Protein AF-A0A087A1H0-F1 (afdb_monomer_lite)

Sequence (137 aa):
MKTKAITTDRVKFESFTAKRGNTMGYAVSYKPSRTRAKRQTPATKAQRTKDIKNAVRWNIAVLERDTTSLDTVSRQTVILLLRLNKIAPAADPTGDHVVQQLISLGVLNRPERRAGVQVFGRDDLLRSLKAWAGVAK

pLDDT: mean 78.49, std 22.34, range [36.53, 97.19]

Foldseek 3Di:
DDDDDDDDDDDDDDDDDDDDDDDDPPPPPCPPPCPPPPPPPDPVVVVLLVLLLVLLVVQLVVLCVVCVPPQKDFPQRCCVSSVLCVSCVPPRVSSVVVVVVCCVVVLAPFFDADPNTGIGGSVRNSVSSCVSSVPDD

Radius of gyration: 29.95 Å; chains: 1; bounding box: 81×46×71 Å

Secondary structure (DSSP, 8-state):
---------------PPP------------------------HHHHHHHHHHHHHHHHHHHHHHHHTTT-SEEEHHHHHHHTTGGGSSTTT-SSSHHHHHHHHHTTSSPPPEEETTEEEEEHHHHHHHHHHHHT---

Structure (mmCIF, N/CA/C/O backbone):
data_AF-A0A087A1H0-F1
#
_entry.id   AF-A0A087A1H0-F1
#
loop_
_atom_site.group_PDB
_atom_site.id
_atom_site.type_symbol
_atom_site.label_atom_id
_atom_site.label_alt_id
_atom_site.label_comp_id
_atom_site.label_asym_id
_atom_site.label_entity_id
_atom_site.label_seq_id
_atom_site.pdbx_PDB_ins_code
_atom_site.Cartn_x
_atom_site.Cartn_y
_atom_site.Cartn_z
_atom_site.occupancy
_atom_site.B_iso_or_equiv
_atom_site.auth_seq_id
_atom_site.auth_comp_id
_atom_site.auth_asym_id
_atom_site.auth_atom_id
_atom_site.pdbx_PDB_model_num
ATOM 1 N N . MET A 1 1 ? 36.513 4.578 -57.716 1.00 41.25 1 MET A N 1
ATOM 2 C CA . MET A 1 1 ? 36.638 3.280 -57.016 1.00 41.25 1 MET A CA 1
ATOM 3 C C . MET A 1 1 ? 37.980 3.236 -56.299 1.00 41.25 1 MET A C 1
ATOM 5 O O . MET A 1 1 ? 38.995 3.264 -56.979 1.00 41.25 1 MET A O 1
ATOM 9 N N . LYS A 1 2 ? 38.010 3.237 -54.960 1.00 37.88 2 LYS A N 1
ATOM 10 C CA . LYS A 1 2 ? 39.225 2.951 -54.177 1.00 37.88 2 LYS A CA 1
ATOM 11 C C . LYS A 1 2 ? 38.850 2.074 -52.982 1.00 37.88 2 LYS A C 1
ATOM 13 O O . LYS A 1 2 ? 37.937 2.391 -52.226 1.00 37.88 2 LYS A O 1
ATOM 18 N N . THR A 1 3 ? 39.500 0.924 -52.938 1.00 37.09 3 THR A N 1
ATOM 19 C CA . THR A 1 3 ? 39.236 -0.270 -52.135 1.00 37.09 3 THR A CA 1
ATOM 20 C C . THR A 1 3 ? 39.817 -0.144 -50.723 1.00 37.09 3 THR A C 1
ATOM 22 O O . THR A 1 3 ? 40.842 0.502 -50.521 1.00 37.09 3 THR A O 1
ATOM 25 N N . LYS A 1 4 ? 39.143 -0.766 -49.745 1.00 45.03 4 LYS A N 1
ATOM 26 C CA . LYS A 1 4 ? 39.538 -0.849 -48.328 1.00 45.03 4 LYS A CA 1
ATOM 27 C C . LYS A 1 4 ? 40.758 -1.764 -48.151 1.00 45.03 4 LYS A C 1
ATOM 29 O O . LYS A 1 4 ? 40.815 -2.805 -48.799 1.00 45.03 4 LYS A O 1
ATOM 34 N N . ALA A 1 5 ? 41.643 -1.448 -47.206 1.00 41.75 5 ALA A N 1
ATOM 35 C CA . ALA A 1 5 ? 42.608 -2.402 -46.659 1.00 41.75 5 ALA A CA 1
ATOM 36 C C . ALA A 1 5 ? 42.383 -2.529 -45.145 1.00 41.75 5 ALA A C 1
ATOM 38 O O . ALA A 1 5 ? 42.471 -1.552 -44.405 1.00 41.75 5 ALA A O 1
ATOM 39 N N . ILE A 1 6 ? 42.007 -3.736 -44.726 1.00 44.03 6 ILE A N 1
ATOM 40 C CA . ILE A 1 6 ? 41.788 -4.156 -43.343 1.00 44.03 6 ILE A CA 1
ATOM 41 C C . ILE A 1 6 ? 43.127 -4.707 -42.847 1.00 44.03 6 ILE A C 1
ATOM 43 O O . ILE A 1 6 ? 43.620 -5.697 -43.383 1.00 44.03 6 ILE A O 1
ATOM 47 N N . THR A 1 7 ? 43.723 -4.061 -41.849 1.00 39.75 7 THR A N 1
ATOM 48 C CA . THR A 1 7 ? 44.910 -4.568 -41.153 1.00 39.75 7 THR A CA 1
ATOM 49 C C . THR A 1 7 ? 44.462 -5.629 -40.154 1.00 39.75 7 THR A C 1
ATOM 51 O O . THR A 1 7 ? 43.661 -5.353 -39.265 1.00 39.75 7 THR A O 1
ATOM 54 N N . THR A 1 8 ? 44.935 -6.862 -40.315 1.00 48.09 8 THR A N 1
ATOM 55 C CA . THR A 1 8 ? 44.742 -7.949 -39.348 1.00 48.09 8 THR A CA 1
ATOM 56 C C . THR A 1 8 ? 46.115 -8.479 -38.971 1.00 48.09 8 THR A C 1
ATOM 58 O O . THR A 1 8 ? 46.825 -9.040 -39.806 1.00 48.09 8 THR A O 1
ATOM 61 N N . ASP A 1 9 ? 46.494 -8.239 -37.718 1.00 39.97 9 ASP A N 1
ATOM 62 C CA . ASP A 1 9 ? 47.779 -8.634 -37.160 1.00 39.97 9 ASP A CA 1
ATOM 63 C C . ASP A 1 9 ? 47.916 -10.159 -37.081 1.00 39.97 9 ASP A C 1
ATOM 65 O O . ASP A 1 9 ? 47.055 -10.885 -36.580 1.00 39.97 9 ASP A O 1
ATOM 69 N N . ARG A 1 10 ? 49.044 -10.632 -37.613 1.00 39.31 10 ARG A N 1
ATOM 70 C CA . ARG A 1 10 ? 49.487 -12.027 -37.641 1.00 39.31 10 ARG A CA 1
ATOM 71 C C . ARG A 1 10 ? 49.842 -12.507 -36.232 1.00 39.31 10 ARG A C 1
ATOM 73 O O . ARG A 1 10 ? 50.822 -12.049 -35.650 1.00 39.31 10 ARG A O 1
ATOM 80 N N . VAL A 1 11 ? 49.131 -13.518 -35.737 1.00 50.09 11 VAL A N 1
ATOM 81 C CA . VAL A 1 11 ? 49.565 -14.318 -34.582 1.00 50.09 11 VAL A CA 1
ATOM 82 C C . VAL A 1 11 ? 50.689 -15.258 -35.035 1.00 50.09 11 VAL A C 1
ATOM 84 O O . VAL A 1 11 ? 50.462 -16.176 -35.823 1.00 50.09 11 VAL A O 1
ATOM 87 N N . LYS A 1 12 ? 51.916 -15.013 -34.558 1.00 39.41 12 LYS A N 1
ATOM 88 C CA . LYS A 1 12 ? 53.060 -15.927 -34.696 1.00 39.41 12 LYS A CA 1
ATOM 89 C C . LYS A 1 12 ? 52.871 -17.124 -33.760 1.00 39.41 12 LYS A C 1
ATOM 91 O O . LYS A 1 12 ? 52.890 -16.956 -32.545 1.00 39.41 12 LYS A O 1
ATOM 96 N N . PHE A 1 13 ? 52.745 -18.323 -34.322 1.00 36.53 13 PHE A N 1
ATOM 97 C CA . PHE A 1 13 ? 52.978 -19.573 -33.601 1.00 36.53 13 PHE A CA 1
ATOM 98 C C . PHE A 1 13 ? 54.411 -20.028 -33.889 1.00 36.53 13 PHE A C 1
ATOM 100 O O . PHE A 1 13 ? 54.699 -20.524 -34.974 1.00 36.53 13 PHE A O 1
ATOM 107 N N . GLU A 1 14 ? 55.315 -19.835 -32.929 1.00 40.03 14 GLU A N 1
ATOM 108 C CA . GLU A 1 14 ? 56.633 -20.472 -32.936 1.00 40.03 14 GLU A CA 1
ATOM 109 C C . GLU A 1 14 ? 56.538 -21.790 -32.161 1.00 40.03 14 GLU A C 1
ATOM 111 O O . GLU A 1 14 ? 56.388 -21.822 -30.941 1.00 40.03 14 GLU A O 1
ATOM 116 N N . SER A 1 15 ? 56.578 -22.898 -32.896 1.00 36.78 15 SER A N 1
ATOM 117 C CA . SER A 1 15 ? 56.724 -24.247 -32.360 1.00 36.78 15 SER A CA 1
ATOM 118 C C . SER A 1 15 ? 58.199 -24.519 -32.058 1.00 36.78 15 SER A C 1
ATOM 120 O O . SER A 1 15 ? 58.995 -24.639 -32.989 1.00 36.78 15 SER A O 1
ATOM 122 N N . PHE A 1 16 ? 58.559 -24.655 -30.779 1.00 41.16 16 PHE A N 1
ATOM 123 C CA . PHE A 1 16 ? 59.885 -25.122 -30.370 1.00 41.16 16 PHE A CA 1
ATOM 124 C C . PHE A 1 16 ? 59.873 -26.603 -29.970 1.00 41.16 16 PHE A C 1
ATOM 126 O O . PHE A 1 16 ? 59.014 -27.094 -29.242 1.00 41.16 16 PHE A O 1
ATOM 133 N N . THR A 1 17 ? 60.864 -27.292 -30.521 1.00 40.59 17 THR A N 1
ATOM 134 C CA . THR A 1 17 ? 61.174 -28.723 -30.507 1.00 40.59 17 THR A CA 1
ATOM 135 C C . THR A 1 17 ? 61.505 -29.309 -29.129 1.00 40.59 17 THR A C 1
ATOM 137 O O . THR A 1 17 ? 62.077 -28.648 -28.267 1.00 40.59 17 THR A O 1
ATOM 140 N N . ALA A 1 18 ? 61.210 -30.603 -28.975 1.00 44.97 18 ALA A N 1
ATOM 141 C CA . ALA A 1 18 ? 61.380 -31.424 -27.776 1.00 44.97 18 ALA A CA 1
ATOM 142 C C . ALA A 1 18 ? 62.829 -31.569 -27.253 1.00 44.97 18 ALA A C 1
ATOM 144 O O . ALA A 1 18 ? 63.762 -31.796 -28.025 1.00 44.97 18 ALA A O 1
ATOM 145 N N . LYS A 1 19 ? 62.991 -31.608 -25.918 1.00 38.38 19 LYS A N 1
ATOM 146 C CA . LYS A 1 19 ? 64.099 -32.302 -25.233 1.00 38.38 19 LYS A CA 1
ATOM 147 C C . LYS A 1 19 ? 63.674 -32.814 -23.846 1.00 38.38 19 LYS A C 1
ATOM 149 O O . LYS A 1 19 ? 62.884 -32.191 -23.149 1.00 38.38 19 LYS A O 1
ATOM 154 N N . ARG A 1 20 ? 64.186 -34.003 -23.523 1.00 37.88 20 ARG A N 1
ATOM 155 C CA . ARG A 1 20 ? 63.856 -34.906 -22.408 1.00 37.88 20 ARG A CA 1
ATOM 156 C C . ARG A 1 20 ? 64.070 -34.309 -21.009 1.00 37.88 20 ARG A C 1
ATOM 158 O O . ARG A 1 20 ? 65.057 -33.619 -20.794 1.00 37.88 20 ARG A O 1
ATOM 165 N N . GLY A 1 21 ? 63.245 -34.777 -20.067 1.00 42.19 21 GLY A N 1
ATOM 166 C CA . GLY A 1 21 ? 63.635 -35.052 -18.680 1.00 42.19 21 GLY A CA 1
ATOM 167 C C . GLY A 1 21 ? 63.625 -33.873 -17.710 1.00 42.19 21 GLY A C 1
ATOM 168 O O . GLY A 1 21 ? 64.648 -33.232 -17.526 1.00 42.19 21 GLY A O 1
ATOM 169 N N . ASN A 1 22 ? 62.502 -33.661 -17.019 1.00 41.06 22 ASN A N 1
ATOM 170 C CA . ASN A 1 22 ? 62.491 -33.506 -15.562 1.00 41.06 22 ASN A CA 1
ATOM 171 C C . ASN A 1 22 ? 61.050 -33.508 -15.045 1.00 41.06 22 ASN A C 1
ATOM 173 O O . ASN A 1 22 ? 60.152 -32.913 -15.639 1.00 41.06 22 ASN A O 1
ATOM 177 N N . THR A 1 23 ? 60.854 -34.183 -13.924 1.00 50.69 23 THR A N 1
ATOM 178 C CA . THR A 1 23 ? 59.649 -34.253 -13.102 1.00 50.69 23 THR A CA 1
ATOM 179 C C . THR A 1 23 ? 59.265 -32.843 -12.635 1.00 50.69 23 THR A C 1
ATOM 181 O O . THR A 1 23 ? 59.658 -32.402 -11.561 1.00 50.69 23 THR A O 1
ATOM 184 N N . MET A 1 24 ? 58.550 -32.083 -13.465 1.00 51.66 24 MET A N 1
ATOM 185 C CA . MET A 1 24 ? 58.144 -30.718 -13.133 1.00 51.66 24 MET A CA 1
ATOM 186 C C . MET A 1 24 ? 56.734 -30.759 -12.542 1.00 51.66 24 MET A C 1
ATOM 188 O O . MET A 1 24 ? 55.735 -30.759 -13.260 1.00 51.66 24 MET A O 1
ATOM 192 N N . GLY A 1 25 ? 56.655 -30.852 -11.214 1.00 52.06 25 GLY A N 1
ATOM 193 C CA . GLY A 1 25 ? 55.412 -30.678 -10.473 1.00 52.06 25 GLY A CA 1
ATOM 194 C C . GLY A 1 25 ? 54.866 -29.272 -10.697 1.00 52.06 25 GLY A C 1
ATOM 195 O O . GLY A 1 25 ? 55.272 -28.326 -10.027 1.00 52.06 25 GLY A O 1
ATOM 196 N N . TYR A 1 26 ? 53.933 -29.121 -11.635 1.00 52.06 26 TYR A N 1
ATOM 197 C CA . TYR A 1 26 ? 53.149 -27.901 -11.745 1.00 52.06 26 TYR A CA 1
ATOM 198 C C . TYR A 1 26 ? 52.122 -27.908 -10.614 1.00 52.06 26 TYR A C 1
ATOM 200 O O . TYR A 1 26 ? 51.005 -28.401 -10.768 1.00 52.06 26 TYR A O 1
ATOM 208 N N . ALA A 1 27 ? 52.483 -27.336 -9.465 1.00 51.44 27 ALA A N 1
ATOM 209 C CA . ALA A 1 27 ? 51.485 -26.748 -8.588 1.00 51.44 27 ALA A CA 1
ATOM 210 C C . ALA A 1 27 ? 50.840 -25.599 -9.376 1.00 51.44 27 ALA A C 1
ATOM 212 O O . ALA A 1 27 ? 51.290 -24.453 -9.334 1.00 51.44 27 ALA A O 1
ATOM 213 N N . VAL A 1 28 ? 49.819 -25.928 -10.172 1.00 58.47 28 VAL A N 1
ATOM 214 C CA . VAL A 1 28 ? 48.965 -24.941 -10.822 1.00 58.47 28 VAL A CA 1
ATOM 215 C C . VAL A 1 28 ? 48.249 -24.232 -9.684 1.00 58.47 28 VAL A C 1
ATOM 217 O O . VAL A 1 28 ? 47.241 -24.709 -9.166 1.00 58.47 28 VAL A O 1
ATOM 220 N N . SER A 1 29 ? 48.811 -23.106 -9.244 1.00 56.28 29 SER A N 1
ATOM 221 C CA . SER A 1 29 ? 48.118 -22.164 -8.379 1.00 56.28 29 SER A CA 1
ATOM 222 C C . SER A 1 29 ? 46.947 -21.615 -9.181 1.00 56.28 29 SER A C 1
ATOM 224 O O . SER A 1 29 ? 47.023 -20.591 -9.856 1.00 56.28 29 SER A O 1
ATOM 226 N N . TYR A 1 30 ? 45.836 -22.344 -9.151 1.00 54.28 30 TYR A N 1
ATOM 227 C CA . TYR A 1 30 ? 44.569 -21.828 -9.613 1.00 54.28 30 TYR A CA 1
ATOM 228 C C . TYR A 1 30 ? 44.234 -20.685 -8.654 1.00 54.28 30 TYR A C 1
ATOM 230 O O . TYR A 1 30 ? 43.675 -20.896 -7.584 1.00 54.28 30 TYR A O 1
ATOM 238 N N . LYS A 1 31 ? 44.633 -19.456 -8.990 1.00 54.34 31 LYS A N 1
ATOM 239 C CA . LYS A 1 31 ? 43.952 -18.274 -8.472 1.00 54.34 31 LYS A CA 1
ATOM 240 C C . LYS A 1 31 ? 42.626 -18.253 -9.219 1.00 54.34 31 LYS A C 1
ATOM 242 O O . LYS A 1 31 ? 42.641 -17.923 -10.406 1.00 54.34 31 LYS A O 1
ATOM 247 N N . PRO A 1 32 ? 41.487 -18.631 -8.609 1.00 56.25 32 PRO A N 1
ATOM 248 C CA . PRO A 1 32 ? 40.212 -18.434 -9.271 1.00 56.25 32 PRO A CA 1
ATOM 249 C C . PRO A 1 32 ? 40.074 -16.936 -9.567 1.00 56.25 32 PRO A C 1
ATOM 251 O O . PRO A 1 32 ? 39.835 -16.130 -8.674 1.00 56.25 32 PRO A O 1
ATOM 254 N N . SER A 1 33 ? 40.226 -16.551 -10.835 1.00 56.53 33 SER A N 1
ATOM 255 C CA . SER A 1 33 ? 40.029 -15.174 -11.309 1.00 56.53 33 SER A CA 1
ATOM 256 C C . SER A 1 33 ? 38.553 -14.773 -11.324 1.00 56.53 33 SER A C 1
ATOM 258 O O . SER A 1 33 ? 38.202 -13.653 -11.688 1.00 56.53 33 SER A O 1
ATOM 260 N N . ARG A 1 34 ? 37.660 -15.669 -10.891 1.00 56.44 34 ARG A N 1
ATOM 261 C CA . ARG A 1 34 ? 36.245 -15.378 -10.694 1.00 56.44 34 ARG A CA 1
ATOM 262 C C . ARG A 1 34 ? 36.101 -14.609 -9.392 1.00 56.44 34 ARG A C 1
ATOM 264 O O . ARG A 1 34 ? 35.704 -15.156 -8.366 1.00 56.44 34 ARG A O 1
ATOM 271 N N . THR A 1 35 ? 36.379 -13.312 -9.446 1.00 57.03 35 THR A N 1
ATOM 272 C CA . THR A 1 35 ? 35.743 -12.380 -8.522 1.00 57.03 35 THR A CA 1
ATOM 273 C C . THR A 1 35 ? 34.248 -12.642 -8.663 1.00 57.03 35 THR A C 1
ATOM 275 O O . THR A 1 35 ? 33.667 -12.392 -9.720 1.00 57.03 35 THR A O 1
ATOM 278 N N . ARG A 1 36 ? 33.619 -13.256 -7.652 1.00 52.84 36 ARG A N 1
ATOM 279 C CA . ARG A 1 36 ? 32.162 -13.398 -7.626 1.00 52.84 36 ARG A CA 1
ATOM 280 C C . ARG A 1 36 ? 31.628 -11.994 -7.860 1.00 52.84 36 ARG A C 1
ATOM 282 O O . ARG A 1 36 ? 31.984 -11.106 -7.086 1.00 52.84 36 ARG A O 1
ATOM 289 N N . ALA A 1 37 ? 30.870 -11.786 -8.940 1.00 55.75 37 ALA A N 1
ATOM 290 C CA . ALA A 1 37 ? 30.290 -10.483 -9.227 1.00 55.75 37 ALA A CA 1
ATOM 291 C C . ALA A 1 37 ? 29.653 -9.995 -7.927 1.00 55.75 37 ALA A C 1
ATOM 293 O O . ALA A 1 37 ? 28.756 -10.659 -7.390 1.00 55.75 37 ALA A O 1
ATOM 294 N N . LYS A 1 38 ? 30.197 -8.913 -7.349 1.00 50.41 38 LYS A N 1
ATOM 295 C CA . LYS A 1 38 ? 29.576 -8.291 -6.185 1.00 50.41 38 LYS A CA 1
ATOM 296 C C . LYS A 1 38 ? 28.142 -8.047 -6.626 1.00 50.41 38 LYS A C 1
ATOM 298 O O . LYS A 1 38 ? 27.937 -7.397 -7.650 1.00 50.41 38 LYS A O 1
ATOM 303 N N . ARG A 1 39 ? 27.161 -8.610 -5.912 1.00 49.25 39 ARG A N 1
ATOM 304 C CA . ARG A 1 39 ? 25.767 -8.199 -6.077 1.00 49.25 39 ARG A CA 1
ATOM 305 C C . ARG A 1 39 ? 25.771 -6.701 -5.800 1.00 49.25 39 ARG A C 1
ATOM 307 O O . ARG A 1 39 ? 25.744 -6.303 -4.641 1.00 49.25 39 ARG A O 1
ATOM 314 N N . GLN A 1 40 ? 25.861 -5.878 -6.842 1.00 38.53 40 GLN A N 1
ATOM 315 C CA . GLN A 1 40 ? 25.417 -4.505 -6.753 1.00 38.53 40 GLN A CA 1
ATOM 316 C C . GLN A 1 40 ? 23.962 -4.646 -6.337 1.00 38.53 40 GLN A C 1
ATOM 318 O O . GLN A 1 40 ? 23.133 -5.107 -7.118 1.00 38.53 40 GLN A O 1
ATOM 323 N N . THR A 1 41 ? 23.653 -4.361 -5.074 1.00 51.25 41 THR A N 1
ATOM 324 C CA . THR A 1 41 ? 22.288 -3.992 -4.729 1.00 51.25 41 THR A CA 1
ATOM 325 C C . THR A 1 41 ? 21.986 -2.820 -5.643 1.00 51.25 41 THR A C 1
ATOM 327 O O . THR A 1 41 ? 22.644 -1.784 -5.511 1.00 51.25 41 THR A O 1
ATOM 330 N N . PRO A 1 42 ? 21.120 -2.997 -6.647 1.00 50.47 42 PRO A N 1
ATOM 331 C CA . PRO A 1 42 ? 21.027 -1.997 -7.683 1.00 50.47 42 PRO A CA 1
ATOM 332 C C . PRO A 1 42 ? 20.419 -0.754 -7.032 1.00 50.47 42 PRO A C 1
ATOM 334 O O . PRO A 1 42 ? 19.514 -0.872 -6.200 1.00 50.47 42 PRO A O 1
ATOM 337 N N . ALA A 1 43 ? 20.919 0.433 -7.380 1.00 55.41 43 ALA A N 1
ATOM 338 C CA . ALA A 1 43 ? 20.365 1.710 -6.920 1.00 55.41 43 ALA A CA 1
ATOM 339 C C . ALA A 1 43 ? 18.830 1.766 -7.108 1.00 55.41 43 ALA A C 1
ATOM 341 O O . ALA A 1 43 ? 18.110 2.358 -6.305 1.00 55.41 43 ALA A O 1
ATOM 342 N N . THR A 1 44 ? 18.318 1.017 -8.090 1.00 70.69 44 THR A N 1
ATOM 343 C CA . THR A 1 44 ? 16.893 0.790 -8.352 1.00 70.69 44 THR A CA 1
ATOM 344 C C . THR A 1 44 ? 16.127 0.129 -7.202 1.00 70.69 44 THR A C 1
ATOM 346 O O . THR A 1 44 ? 14.957 0.442 -7.025 1.00 70.69 44 THR A O 1
ATOM 349 N N . LYS A 1 45 ? 16.727 -0.743 -6.375 1.00 79.50 45 LYS A N 1
ATOM 350 C CA . LYS A 1 45 ? 16.021 -1.384 -5.243 1.00 79.50 45 LYS A CA 1
ATOM 351 C C . LYS A 1 45 ? 15.759 -0.393 -4.109 1.00 79.50 45 LYS A C 1
ATOM 353 O O . LYS A 1 45 ? 14.663 -0.381 -3.543 1.00 79.50 45 LYS A O 1
ATOM 358 N N . ALA A 1 46 ? 16.755 0.428 -3.779 1.00 86.31 46 ALA A N 1
ATOM 359 C CA . ALA A 1 46 ? 16.607 1.482 -2.780 1.00 86.31 46 ALA A CA 1
ATOM 360 C C . ALA A 1 46 ? 15.610 2.542 -3.266 1.00 86.31 46 ALA A C 1
ATOM 362 O O . ALA A 1 46 ? 14.694 2.897 -2.524 1.00 86.31 46 ALA A O 1
ATOM 363 N N . GLN A 1 47 ? 15.722 2.947 -4.536 1.00 87.25 47 GLN A N 1
ATOM 364 C CA . GLN A 1 47 ? 14.781 3.868 -5.169 1.00 87.25 47 GLN A CA 1
ATOM 365 C C . GLN A 1 47 ? 13.352 3.314 -5.153 1.00 87.25 47 GLN A C 1
ATOM 367 O O . GLN A 1 47 ? 12.467 3.952 -4.601 1.00 87.25 47 GLN A O 1
ATOM 372 N N . ARG A 1 48 ? 13.141 2.069 -5.597 1.00 88.38 48 ARG A N 1
ATOM 373 C CA . ARG A 1 48 ? 11.821 1.423 -5.572 1.00 88.38 48 ARG A CA 1
ATOM 374 C C . ARG A 1 48 ? 11.225 1.379 -4.167 1.00 88.38 48 ARG A C 1
ATOM 376 O O . ARG A 1 48 ? 10.041 1.628 -3.988 1.00 88.38 48 ARG A O 1
ATOM 383 N N . THR A 1 49 ? 12.035 1.079 -3.153 1.00 92.00 49 THR A N 1
ATOM 384 C CA . THR A 1 49 ? 11.571 1.088 -1.756 1.00 92.00 49 THR A CA 1
ATOM 385 C C . THR A 1 49 ? 11.147 2.495 -1.322 1.00 92.00 49 THR A C 1
ATOM 387 O O . THR A 1 49 ? 10.124 2.644 -0.655 1.00 92.00 49 THR A O 1
ATOM 390 N N . LYS A 1 50 ? 11.897 3.530 -1.722 1.00 93.25 50 LYS A N 1
ATOM 391 C CA . LYS A 1 50 ? 11.549 4.937 -1.484 1.00 93.25 50 LYS A CA 1
ATOM 392 C C . LYS A 1 50 ? 10.250 5.324 -2.197 1.00 93.25 50 LYS A C 1
ATOM 394 O O . LYS A 1 50 ? 9.404 5.957 -1.574 1.00 93.25 50 LYS A O 1
ATOM 399 N N . ASP A 1 51 ? 10.061 4.890 -3.439 1.00 93.31 51 ASP A N 1
ATOM 400 C CA . ASP A 1 51 ? 8.853 5.162 -4.225 1.00 93.31 51 ASP A CA 1
ATOM 401 C C . ASP A 1 51 ? 7.617 4.515 -3.590 1.00 93.31 51 ASP A C 1
ATOM 403 O O . ASP A 1 51 ? 6.593 5.176 -3.431 1.00 93.31 51 ASP A O 1
ATOM 407 N N . ILE A 1 52 ? 7.731 3.265 -3.121 1.00 95.00 52 ILE A N 1
ATOM 408 C CA . ILE A 1 52 ? 6.656 2.590 -2.375 1.00 95.00 52 ILE A CA 1
ATOM 409 C C . ILE A 1 52 ? 6.348 3.346 -1.077 1.00 95.00 52 ILE A C 1
ATOM 411 O O . ILE A 1 52 ? 5.183 3.601 -0.783 1.00 95.00 52 ILE A O 1
ATOM 415 N N . LYS A 1 53 ? 7.369 3.760 -0.311 1.00 96.19 53 LYS A N 1
ATOM 416 C CA . LYS A 1 53 ? 7.154 4.572 0.900 1.00 96.19 53 LYS A CA 1
ATOM 417 C C . LYS A 1 53 ? 6.432 5.877 0.590 1.00 96.19 53 LYS A C 1
ATOM 419 O O . LYS A 1 53 ? 5.515 6.237 1.318 1.00 96.19 53 LYS A O 1
ATOM 424 N N . ASN A 1 54 ? 6.821 6.577 -0.471 1.00 95.88 54 ASN A N 1
ATOM 425 C CA . ASN A 1 54 ? 6.184 7.831 -0.866 1.00 95.88 54 ASN A CA 1
ATOM 426 C C . ASN A 1 54 ? 4.731 7.619 -1.303 1.00 95.88 54 ASN A C 1
ATOM 428 O O . ASN A 1 54 ? 3.863 8.370 -0.869 1.00 95.88 54 ASN A O 1
ATOM 432 N N . ALA A 1 55 ? 4.449 6.563 -2.071 1.00 96.12 55 ALA A N 1
ATOM 433 C CA . ALA A 1 55 ? 3.085 6.194 -2.439 1.00 96.12 55 ALA A CA 1
ATOM 434 C C . ALA A 1 55 ? 2.213 5.943 -1.199 1.00 96.12 55 ALA A C 1
ATOM 436 O O . ALA A 1 55 ? 1.092 6.440 -1.129 1.00 96.12 55 ALA A O 1
ATOM 437 N N . VAL A 1 56 ? 2.746 5.252 -0.184 1.00 96.31 56 VAL A N 1
ATOM 438 C CA . VAL A 1 56 ? 2.046 5.077 1.096 1.00 96.31 56 VAL A CA 1
ATOM 439 C C . VAL A 1 56 ? 1.836 6.424 1.789 1.00 96.31 56 VAL A C 1
ATOM 441 O O . VAL A 1 56 ? 0.704 6.757 2.115 1.00 96.31 56 VAL A O 1
ATOM 444 N N . ARG A 1 57 ? 2.886 7.236 1.965 1.00 96.44 57 ARG A N 1
ATOM 445 C CA . ARG A 1 57 ? 2.800 8.540 2.653 1.00 96.44 57 ARG A CA 1
ATOM 446 C C . ARG A 1 57 ? 1.750 9.465 2.058 1.00 96.44 57 ARG A C 1
ATOM 448 O O . ARG A 1 57 ? 1.012 10.096 2.802 1.00 96.44 57 ARG A O 1
ATOM 455 N N . TRP A 1 58 ? 1.695 9.552 0.734 1.00 97.06 58 TRP A N 1
ATOM 456 C CA . TRP A 1 58 ? 0.790 10.473 0.052 1.00 97.06 58 TRP A CA 1
ATOM 457 C C . TRP A 1 58 ? -0.661 10.002 0.044 1.00 97.06 58 TRP A C 1
ATOM 459 O O . TRP A 1 58 ? -1.556 10.835 -0.036 1.00 97.06 58 TRP A O 1
ATOM 469 N N . ASN A 1 59 ? -0.903 8.693 0.134 1.00 97.19 59 ASN A N 1
ATOM 470 C CA . ASN A 1 59 ? -2.241 8.134 -0.057 1.00 97.19 59 ASN A CA 1
ATOM 471 C C . ASN A 1 59 ? -2.829 7.464 1.195 1.00 97.19 59 ASN A C 1
ATOM 473 O O . ASN A 1 59 ? -3.981 7.037 1.160 1.00 97.19 59 ASN A O 1
ATOM 477 N N . ILE A 1 60 ? -2.093 7.378 2.311 1.00 96.38 60 ILE A N 1
ATOM 478 C CA . ILE A 1 60 ? -2.584 6.706 3.525 1.00 96.38 60 ILE A CA 1
ATOM 479 C C . ILE A 1 60 ? -3.858 7.362 4.076 1.00 96.38 60 ILE A C 1
ATOM 481 O O . ILE A 1 60 ? -4.793 6.654 4.429 1.00 96.38 60 ILE A O 1
ATOM 485 N N . ALA A 1 61 ? -3.958 8.694 4.032 1.00 95.44 61 ALA A N 1
ATOM 486 C CA . ALA A 1 61 ? -5.148 9.419 4.479 1.00 95.44 61 ALA A CA 1
ATOM 487 C C . ALA A 1 61 ? -6.394 9.086 3.637 1.00 95.44 61 ALA A C 1
ATOM 489 O O . ALA A 1 61 ? -7.498 8.980 4.167 1.00 95.44 61 ALA A O 1
ATOM 490 N N . VAL A 1 62 ? -6.213 8.878 2.327 1.00 96.25 62 VAL A N 1
ATOM 491 C CA . VAL A 1 62 ? -7.293 8.457 1.423 1.00 96.25 62 VAL A CA 1
ATOM 492 C C . VAL A 1 62 ? -7.711 7.026 1.745 1.00 96.25 62 VAL A C 1
ATOM 494 O O . VAL A 1 62 ? -8.899 6.763 1.908 1.00 96.25 62 VAL A O 1
ATOM 497 N N . LEU A 1 63 ? -6.741 6.119 1.916 1.00 96.25 63 LEU A N 1
ATOM 498 C CA . LEU A 1 63 ? -7.010 4.738 2.317 1.00 96.25 63 LEU A CA 1
ATOM 499 C C . LEU A 1 63 ? -7.784 4.678 3.642 1.00 96.25 63 LEU A C 1
ATOM 501 O O . LEU A 1 63 ? -8.749 3.929 3.744 1.00 96.25 63 LEU A O 1
ATOM 505 N N . GLU A 1 64 ? -7.393 5.467 4.642 1.00 96.00 64 GLU A N 1
ATOM 506 C CA . GLU A 1 64 ? -8.065 5.524 5.944 1.00 96.00 64 GLU A CA 1
ATOM 507 C C . GLU A 1 64 ? -9.510 5.987 5.841 1.00 96.00 64 GLU A C 1
ATOM 509 O O . GLU A 1 64 ? -10.399 5.314 6.367 1.00 96.00 64 GLU A O 1
ATOM 514 N N . ARG A 1 65 ? -9.726 7.115 5.155 1.00 96.69 65 ARG A N 1
ATOM 515 C CA . ARG A 1 65 ? -11.038 7.740 4.993 1.00 96.69 65 ARG A CA 1
ATOM 516 C C . ARG A 1 65 ? -11.988 6.827 4.230 1.00 96.69 65 ARG A C 1
ATOM 518 O O . ARG A 1 65 ? -13.084 6.551 4.712 1.00 96.69 65 ARG A O 1
ATOM 525 N N . ASP A 1 66 ? -11.552 6.320 3.083 1.00 96.12 66 ASP A N 1
ATOM 526 C CA . ASP A 1 66 ? -12.409 5.572 2.162 1.00 96.12 66 ASP A CA 1
ATOM 527 C C . ASP A 1 66 ? -12.682 4.136 2.658 1.00 96.12 66 ASP A C 1
ATOM 529 O O . ASP A 1 66 ? -13.582 3.467 2.159 1.00 96.12 66 ASP A O 1
ATOM 533 N N . THR A 1 67 ? -11.948 3.663 3.676 1.00 95.56 67 THR A N 1
ATOM 534 C CA . THR A 1 67 ? -12.185 2.361 4.327 1.00 95.56 67 THR A CA 1
ATOM 535 C C . THR A 1 67 ? -12.787 2.468 5.728 1.00 95.56 67 THR A C 1
ATOM 537 O O . THR A 1 67 ? -12.895 1.454 6.404 1.00 95.56 67 THR A O 1
ATOM 540 N N . THR A 1 68 ? -13.193 3.657 6.190 1.00 94.44 68 THR A N 1
ATOM 541 C CA . THR A 1 68 ? -13.620 3.897 7.588 1.00 94.44 68 THR A CA 1
ATOM 542 C C . THR A 1 68 ? -14.686 2.922 8.100 1.00 94.44 68 THR A C 1
ATOM 544 O O . THR A 1 68 ? -14.625 2.516 9.254 1.00 94.44 68 THR A O 1
ATOM 547 N N . SER A 1 69 ? -15.635 2.521 7.254 1.00 92.94 69 SER A N 1
ATOM 548 C CA . SER A 1 69 ? -16.748 1.634 7.627 1.00 92.94 69 SER A CA 1
ATOM 549 C C . SER A 1 69 ? -16.482 0.146 7.363 1.00 92.94 69 SER A C 1
ATOM 551 O O . SER A 1 69 ? -17.417 -0.648 7.403 1.00 92.94 69 SER A O 1
ATOM 553 N N . LEU A 1 70 ? -15.246 -0.236 7.025 1.00 93.94 70 LEU A N 1
ATOM 554 C CA . LEU A 1 70 ? -14.892 -1.601 6.635 1.00 93.94 70 LEU A CA 1
ATO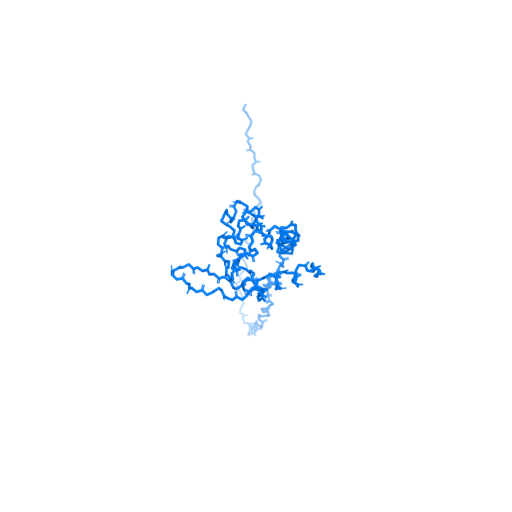M 555 C C . LEU A 1 70 ? -13.959 -2.251 7.656 1.00 93.94 70 LEU A C 1
ATOM 557 O O . LEU A 1 70 ? -12.873 -1.746 7.910 1.00 93.94 70 LEU A O 1
ATOM 561 N N . ASP A 1 71 ? -14.300 -3.445 8.131 1.00 94.25 71 ASP A N 1
ATOM 562 C CA . ASP A 1 71 ? -13.390 -4.220 8.991 1.00 94.25 71 ASP A CA 1
ATOM 563 C C . ASP A 1 71 ? -12.235 -4.848 8.197 1.00 94.25 71 ASP A C 1
ATOM 565 O O . ASP A 1 71 ? -11.131 -5.066 8.703 1.00 94.25 71 ASP A O 1
ATOM 569 N N . THR A 1 72 ? -12.483 -5.145 6.917 1.00 96.12 72 THR A N 1
ATOM 570 C CA . THR A 1 72 ? -11.500 -5.760 6.022 1.00 96.12 72 THR A CA 1
ATOM 571 C C . THR A 1 72 ? -11.414 -5.027 4.694 1.00 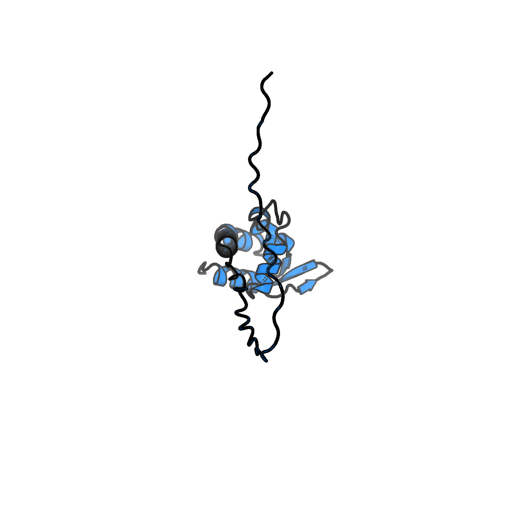96.12 72 THR A C 1
ATOM 573 O O . THR A 1 72 ? -12.409 -4.531 4.168 1.00 96.12 72 THR A O 1
ATOM 576 N N . VAL A 1 73 ? -10.207 -4.973 4.134 1.00 96.56 73 VAL A N 1
ATOM 577 C CA . VAL A 1 73 ? -9.914 -4.273 2.882 1.00 96.56 73 VAL A CA 1
ATOM 578 C C . VAL A 1 73 ? -9.373 -5.272 1.873 1.00 96.56 73 VAL A C 1
ATOM 580 O O . VAL A 1 73 ? -8.413 -5.996 2.146 1.00 96.56 73 VAL A O 1
ATOM 583 N N . SER A 1 74 ? -9.981 -5.319 0.687 1.00 96.50 74 SER A N 1
ATOM 584 C CA . SER A 1 74 ? -9.512 -6.204 -0.377 1.00 96.50 74 SER A CA 1
ATOM 585 C C . SER A 1 74 ? -8.138 -5.772 -0.888 1.00 96.50 74 SER A C 1
ATOM 587 O O . SER A 1 74 ? -7.822 -4.581 -0.954 1.00 96.50 74 SER A O 1
ATOM 589 N N . ARG A 1 75 ? -7.327 -6.739 -1.321 1.00 95.75 75 ARG A N 1
ATOM 590 C CA . ARG A 1 75 ? -6.016 -6.473 -1.929 1.00 95.75 75 ARG A CA 1
ATOM 591 C C . ARG A 1 75 ? -6.092 -5.487 -3.096 1.00 95.75 75 ARG A C 1
ATOM 593 O O . ARG A 1 75 ? -5.261 -4.586 -3.187 1.00 95.75 75 ARG A O 1
ATOM 600 N N . GLN A 1 76 ? -7.116 -5.617 -3.937 1.00 95.38 76 GLN A N 1
ATOM 601 C CA . GLN A 1 76 ? -7.330 -4.721 -5.070 1.00 95.38 76 GLN A CA 1
ATOM 602 C C . GLN A 1 76 ? -7.630 -3.288 -4.614 1.00 95.38 76 GLN A C 1
ATOM 604 O O . GLN A 1 76 ? -7.088 -2.334 -5.167 1.00 95.38 76 GLN A O 1
ATOM 609 N N . THR A 1 77 ? -8.443 -3.128 -3.567 1.00 96.00 77 THR A N 1
ATOM 610 C CA . THR A 1 77 ? -8.741 -1.818 -2.974 1.00 96.00 77 THR A CA 1
ATOM 611 C C . THR A 1 77 ? -7.468 -1.150 -2.451 1.00 96.00 77 THR A C 1
ATOM 613 O O . THR A 1 77 ? -7.244 0.026 -2.728 1.00 96.00 77 THR A O 1
ATOM 616 N N . VAL A 1 78 ? -6.586 -1.898 -1.774 1.00 96.50 78 VAL A N 1
ATOM 617 C CA . VAL A 1 78 ? -5.291 -1.376 -1.292 1.00 96.50 78 VAL A CA 1
ATOM 618 C C . VAL A 1 78 ? -4.429 -0.867 -2.447 1.00 96.50 78 VAL A C 1
ATOM 620 O O . VAL A 1 78 ? -3.896 0.240 -2.378 1.00 96.50 78 VAL A O 1
ATOM 623 N N . ILE A 1 79 ? -4.309 -1.652 -3.519 1.00 96.81 79 ILE A N 1
ATOM 624 C CA . ILE A 1 79 ? -3.532 -1.287 -4.710 1.00 96.81 79 ILE A CA 1
ATOM 625 C C . ILE A 1 79 ? -4.033 0.020 -5.319 1.00 96.81 79 ILE A C 1
ATOM 627 O O . ILE A 1 79 ? -3.224 0.898 -5.628 1.00 96.81 79 ILE A O 1
ATOM 631 N N . LEU A 1 80 ? -5.351 0.139 -5.498 1.00 96.81 80 LEU A N 1
ATOM 632 C CA . LEU A 1 80 ? -5.972 1.293 -6.142 1.00 96.81 80 LEU A CA 1
ATOM 633 C C . LEU A 1 80 ? -5.847 2.552 -5.283 1.00 96.81 80 LEU A C 1
ATOM 635 O O . LEU A 1 80 ? -5.399 3.581 -5.787 1.00 96.81 80 LEU A O 1
ATOM 639 N N . LEU A 1 81 ? -6.178 2.462 -3.992 1.00 96.81 81 LEU A N 1
ATOM 640 C CA . LEU A 1 81 ? -6.163 3.616 -3.092 1.00 96.81 81 LEU A CA 1
ATOM 641 C C . LEU A 1 81 ? -4.741 4.105 -2.807 1.00 96.81 81 LEU A C 1
ATOM 643 O O . LEU A 1 81 ? -4.513 5.307 -2.778 1.00 96.81 81 LEU A O 1
ATOM 647 N N . LEU A 1 82 ? -3.758 3.205 -2.690 1.00 96.81 82 LEU A N 1
ATOM 648 C CA . LEU A 1 82 ? -2.347 3.590 -2.542 1.00 96.81 82 LEU A CA 1
ATOM 649 C C . LEU A 1 82 ? -1.646 3.887 -3.874 1.00 96.81 82 LEU A C 1
ATOM 651 O O . LEU A 1 82 ? -0.479 4.282 -3.879 1.00 96.81 82 LEU A O 1
ATOM 655 N N . ARG A 1 83 ? -2.337 3.688 -5.004 1.00 96.06 83 ARG A N 1
ATOM 656 C CA . ARG A 1 83 ? -1.824 3.883 -6.369 1.00 96.06 83 ARG A CA 1
ATOM 657 C C . ARG A 1 83 ? -0.546 3.082 -6.650 1.00 96.06 83 ARG A C 1
ATOM 659 O O . ARG A 1 83 ? 0.356 3.554 -7.345 1.00 96.06 83 ARG A O 1
ATOM 666 N N . LEU A 1 84 ? -0.459 1.855 -6.129 1.00 94.81 84 LEU A N 1
ATOM 667 C CA . LEU A 1 84 ? 0.745 1.014 -6.239 1.00 94.81 84 LEU A CA 1
ATOM 668 C C . LEU A 1 84 ? 1.072 0.646 -7.693 1.00 94.81 84 LEU A C 1
ATOM 670 O O . LEU A 1 84 ? 2.240 0.545 -8.064 1.00 94.81 84 LEU A O 1
ATOM 674 N N . ASN A 1 85 ? 0.048 0.537 -8.538 1.00 92.50 85 ASN A N 1
ATOM 675 C CA . ASN A 1 85 ? 0.174 0.322 -9.980 1.00 92.50 85 ASN A CA 1
ATOM 676 C C . ASN A 1 85 ? 0.871 1.473 -10.734 1.00 92.50 85 ASN A C 1
ATOM 678 O O . ASN A 1 85 ? 1.274 1.310 -11.884 1.00 92.50 85 ASN A O 1
ATOM 682 N N . LYS A 1 86 ? 1.018 2.653 -10.117 1.00 93.19 86 LYS A N 1
ATOM 683 C CA . LYS A 1 86 ? 1.711 3.804 -10.718 1.00 93.19 86 LYS A CA 1
ATOM 684 C C . LYS A 1 86 ? 3.207 3.846 -10.417 1.00 93.19 86 LYS A C 1
ATOM 686 O O . LYS A 1 86 ? 3.905 4.652 -11.020 1.00 93.19 86 LYS A O 1
ATOM 691 N N . ILE A 1 87 ? 3.709 2.976 -9.540 1.00 89.69 87 ILE A N 1
ATOM 692 C CA . ILE A 1 87 ? 5.127 2.956 -9.152 1.00 89.69 87 ILE A CA 1
ATOM 693 C C . ILE A 1 87 ? 6.009 2.447 -10.299 1.00 89.69 87 ILE A C 1
ATOM 695 O O . ILE A 1 87 ? 7.100 2.964 -10.518 1.00 89.69 87 ILE A O 1
ATOM 699 N N . ALA A 1 88 ? 5.551 1.433 -11.035 1.00 85.69 88 ALA A N 1
ATOM 700 C CA . ALA A 1 88 ? 6.297 0.855 -12.150 1.00 85.69 88 ALA A CA 1
ATOM 701 C C . ALA A 1 88 ? 5.342 0.356 -13.249 1.00 85.69 88 ALA A C 1
ATOM 703 O O . ALA A 1 88 ? 5.288 -0.845 -13.502 1.00 85.69 88 ALA A O 1
ATOM 704 N N . PRO A 1 89 ? 4.597 1.248 -13.926 1.00 85.88 89 PRO A N 1
ATOM 705 C CA . PRO A 1 89 ? 3.507 0.856 -14.824 1.00 85.88 89 PRO A CA 1
ATOM 706 C C . PRO A 1 89 ? 3.952 -0.038 -15.991 1.00 85.88 89 PRO A C 1
ATOM 708 O O . PRO A 1 89 ? 3.169 -0.851 -16.464 1.00 85.88 89 PRO A O 1
ATOM 711 N N . ALA A 1 90 ? 5.208 0.074 -16.437 1.00 85.19 90 ALA A N 1
ATOM 712 C CA . ALA A 1 90 ? 5.753 -0.764 -17.506 1.00 85.19 90 ALA A CA 1
ATOM 713 C C . ALA A 1 90 ? 6.105 -2.196 -17.055 1.00 85.19 90 ALA A C 1
ATOM 715 O O . ALA A 1 90 ? 6.094 -3.109 -17.872 1.00 85.19 90 ALA A O 1
ATOM 716 N N . ALA A 1 91 ? 6.442 -2.395 -15.776 1.00 83.69 91 ALA A N 1
ATOM 717 C CA . ALA A 1 91 ? 6.909 -3.683 -15.251 1.00 83.69 91 ALA A CA 1
ATOM 718 C C . ALA A 1 91 ? 5.859 -4.395 -14.384 1.00 83.69 91 ALA A C 1
ATOM 720 O O . ALA A 1 91 ? 5.834 -5.618 -14.322 1.00 83.69 91 ALA A O 1
ATOM 721 N N . ASP A 1 92 ? 5.011 -3.628 -13.701 1.00 86.62 92 ASP A N 1
ATOM 722 C CA . ASP A 1 92 ? 3.910 -4.104 -12.871 1.00 86.62 92 ASP A CA 1
ATOM 723 C C . ASP A 1 92 ? 2.710 -3.152 -13.032 1.00 86.62 92 ASP A C 1
ATOM 725 O O . ASP A 1 92 ? 2.477 -2.285 -12.183 1.00 86.62 92 ASP A O 1
ATOM 729 N N . PRO A 1 93 ? 1.943 -3.284 -14.130 1.00 88.06 93 PRO A N 1
ATOM 730 C CA . PRO A 1 93 ? 0.763 -2.454 -14.376 1.00 88.06 93 PRO A CA 1
ATOM 731 C C . PRO A 1 93 ? -0.369 -2.725 -13.378 1.00 88.06 93 PRO A C 1
ATOM 733 O O . PRO A 1 93 ? -1.286 -1.914 -13.251 1.00 88.06 93 PRO A O 1
ATOM 736 N N . THR A 1 94 ? -0.319 -3.857 -12.670 1.00 92.50 94 THR A N 1
ATOM 737 C CA . THR A 1 94 ? -1.321 -4.239 -11.671 1.00 92.50 94 THR A CA 1
ATOM 738 C C . THR A 1 94 ? -1.009 -3.684 -10.287 1.00 92.50 94 THR A C 1
ATOM 740 O O . THR A 1 94 ? -1.933 -3.361 -9.559 1.00 92.50 94 THR A O 1
ATOM 743 N N . GLY A 1 95 ? 0.265 -3.526 -9.920 1.00 90.81 95 GLY A N 1
ATOM 744 C CA . GLY A 1 95 ? 0.703 -3.191 -8.560 1.00 90.81 95 GLY A CA 1
ATOM 745 C C . GLY A 1 95 ? 0.761 -4.398 -7.613 1.00 90.81 95 GLY A C 1
ATOM 746 O O . GLY A 1 95 ? 1.078 -4.245 -6.429 1.00 90.81 95 GLY A O 1
ATOM 747 N N . ASP A 1 96 ? 0.467 -5.602 -8.106 1.00 93.94 96 ASP A N 1
ATOM 748 C CA . ASP A 1 96 ? 0.324 -6.794 -7.275 1.00 93.94 96 ASP A CA 1
ATOM 749 C C . ASP A 1 96 ? 1.679 -7.322 -6.781 1.00 93.94 96 ASP A C 1
ATOM 751 O O . ASP A 1 96 ? 1.792 -7.824 -5.654 1.00 93.94 96 ASP A O 1
ATOM 755 N N . HIS A 1 97 ? 2.744 -7.109 -7.567 1.00 92.50 97 HIS A N 1
ATOM 756 C CA . HIS A 1 97 ? 4.108 -7.430 -7.145 1.00 92.50 97 HIS A CA 1
ATOM 757 C C . HIS A 1 97 ? 4.565 -6.523 -6.003 1.00 92.50 97 HIS A C 1
ATOM 759 O O . HIS A 1 97 ? 5.370 -6.950 -5.174 1.00 92.50 97 HIS A O 1
ATOM 765 N N . VAL A 1 98 ? 4.073 -5.282 -5.935 1.00 94.06 98 VAL A N 1
ATOM 766 C CA . VAL A 1 98 ? 4.383 -4.370 -4.825 1.00 94.06 98 VAL A CA 1
ATOM 767 C C . VAL A 1 98 ? 3.760 -4.874 -3.526 1.00 94.06 98 VAL A C 1
ATOM 769 O O . VAL A 1 98 ? 4.455 -4.944 -2.512 1.00 94.06 98 VAL A O 1
ATOM 772 N N . VAL A 1 99 ? 2.494 -5.303 -3.550 1.00 95.81 99 VAL A N 1
ATOM 773 C CA . VAL A 1 99 ? 1.847 -5.901 -2.368 1.00 95.81 99 VAL A CA 1
ATOM 774 C C . VAL A 1 99 ? 2.577 -7.173 -1.940 1.00 95.81 99 VAL A C 1
ATOM 776 O O . VAL A 1 99 ? 2.891 -7.341 -0.762 1.00 95.81 99 VAL A O 1
ATOM 779 N N . GLN A 1 100 ? 2.931 -8.042 -2.892 1.00 94.94 100 GLN A N 1
ATOM 780 C CA . GLN A 1 100 ? 3.683 -9.259 -2.589 1.00 94.94 100 GLN A CA 1
ATOM 781 C C . GLN A 1 100 ? 5.062 -8.954 -1.993 1.00 94.94 100 GLN A C 1
ATOM 783 O O . GLN A 1 100 ? 5.511 -9.643 -1.075 1.00 94.94 100 GLN A O 1
ATOM 788 N N . GLN A 1 101 ? 5.728 -7.905 -2.478 1.00 94.00 101 GLN A N 1
ATOM 789 C CA . GLN A 1 101 ? 6.990 -7.442 -1.916 1.00 94.00 101 GLN A CA 1
ATOM 790 C C . GLN A 1 101 ? 6.813 -6.940 -0.480 1.00 94.00 101 GLN A C 1
ATOM 792 O O . GLN A 1 101 ? 7.636 -7.273 0.367 1.00 94.00 101 GLN A O 1
ATOM 797 N N . LEU A 1 102 ? 5.763 -6.172 -0.184 1.00 94.88 102 LEU A N 1
ATOM 798 C CA . LEU A 1 102 ? 5.490 -5.691 1.173 1.00 94.88 102 LEU A CA 1
ATOM 799 C C . LEU A 1 102 ? 5.228 -6.845 2.151 1.00 94.88 102 LEU A C 1
ATOM 801 O O . LEU A 1 102 ? 5.741 -6.817 3.269 1.00 94.88 102 LEU A O 1
ATOM 805 N N . ILE A 1 103 ? 4.520 -7.890 1.712 1.00 95.75 103 ILE A N 1
ATOM 806 C CA . ILE A 1 103 ? 4.338 -9.126 2.490 1.00 95.75 103 ILE A CA 1
ATOM 807 C C . ILE A 1 103 ? 5.687 -9.828 2.699 1.00 95.75 103 ILE A C 1
ATOM 809 O O . ILE A 1 103 ? 6.040 -10.187 3.817 1.00 95.75 103 ILE A O 1
ATOM 813 N N . SER A 1 104 ? 6.488 -9.979 1.639 1.00 93.94 104 SER A N 1
ATOM 814 C CA . SER A 1 104 ? 7.809 -10.619 1.722 1.00 93.94 104 SER A CA 1
ATOM 815 C C . SER A 1 104 ? 8.800 -9.860 2.609 1.00 93.94 104 SER A C 1
ATOM 817 O O . SER A 1 104 ? 9.737 -10.470 3.117 1.00 93.94 104 SER A O 1
ATOM 819 N N . LEU A 1 105 ? 8.637 -8.544 2.757 1.00 91.88 105 LEU A N 1
ATOM 820 C CA . LEU A 1 105 ? 9.444 -7.706 3.643 1.00 91.88 105 LEU A CA 1
ATOM 821 C C . LEU A 1 105 ? 8.949 -7.724 5.098 1.00 91.88 105 LEU A C 1
ATOM 823 O O . LEU A 1 105 ? 9.587 -7.105 5.943 1.00 91.88 105 LEU A O 1
ATOM 827 N N . GLY A 1 106 ? 7.824 -8.387 5.386 1.00 94.31 106 GLY A N 1
ATOM 828 C CA . GLY A 1 106 ? 7.198 -8.388 6.710 1.00 94.31 106 GLY A CA 1
ATOM 829 C C . GLY A 1 106 ? 6.511 -7.069 7.070 1.00 94.31 106 GLY A C 1
ATOM 830 O O . GLY A 1 106 ? 6.229 -6.829 8.237 1.00 94.31 106 GLY A O 1
ATOM 831 N N . VAL A 1 107 ? 6.258 -6.198 6.087 1.00 95.12 107 VAL A N 1
ATOM 832 C CA . VAL A 1 107 ? 5.532 -4.934 6.299 1.00 95.12 107 VAL A CA 1
ATOM 833 C C . VAL A 1 107 ? 4.034 -5.178 6.374 1.00 95.12 107 VAL A C 1
ATOM 835 O O . VAL A 1 107 ? 3.343 -4.510 7.129 1.00 95.12 107 VAL A O 1
ATOM 838 N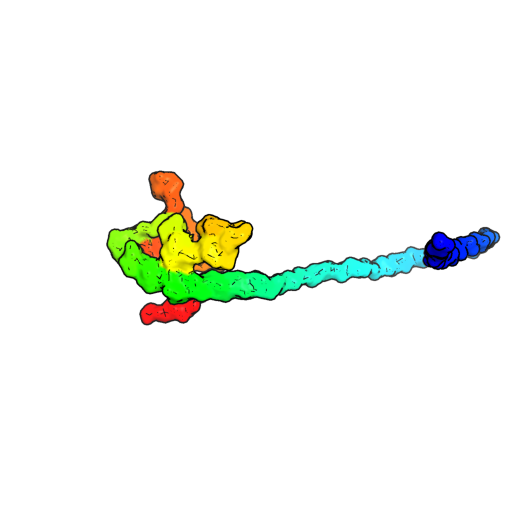 N . LEU A 1 108 ? 3.523 -6.108 5.570 1.00 95.88 108 LEU A N 1
ATOM 839 C CA . LEU A 1 108 ? 2.123 -6.507 5.5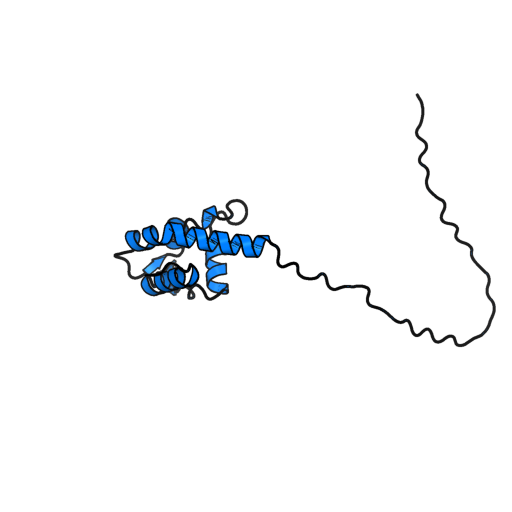95 1.00 95.88 108 LEU A CA 1
ATOM 840 C C . LEU A 1 108 ? 2.013 -7.947 6.074 1.00 95.88 108 LEU A C 1
ATOM 842 O O . LEU A 1 108 ? 2.770 -8.813 5.630 1.00 95.88 108 LEU A O 1
ATOM 846 N N . ASN A 1 109 ? 1.020 -8.207 6.920 1.00 93.81 109 ASN A N 1
ATOM 847 C CA . ASN A 1 109 ? 0.625 -9.570 7.246 1.00 93.81 109 ASN A CA 1
ATOM 848 C C . ASN A 1 109 ? 0.121 -10.282 5.988 1.00 93.81 109 ASN A C 1
ATOM 850 O O . ASN A 1 109 ? -0.356 -9.656 5.037 1.00 93.81 109 ASN A O 1
ATOM 854 N N . ARG A 1 110 ? 0.222 -11.612 5.970 1.00 94.25 110 ARG A N 1
ATOM 855 C CA . ARG A 1 110 ? -0.323 -12.403 4.866 1.00 94.25 110 ARG A CA 1
ATOM 856 C C . ARG A 1 110 ? -1.847 -12.195 4.807 1.00 94.25 110 ARG A C 1
ATOM 858 O O . ARG A 1 110 ? -2.491 -12.353 5.839 1.00 94.25 110 ARG A O 1
ATOM 865 N N . PRO A 1 111 ? -2.424 -11.866 3.636 1.00 94.31 111 PRO A N 1
ATOM 866 C CA . PRO A 1 111 ? -3.861 -11.661 3.528 1.00 94.31 111 PRO A CA 1
ATOM 867 C C . PRO A 1 111 ? -4.617 -12.969 3.762 1.00 94.31 111 PRO A C 1
ATOM 869 O O . PRO A 1 111 ? -4.187 -14.041 3.320 1.00 94.31 111 PRO A O 1
ATOM 872 N N . GLU A 1 112 ? -5.772 -12.857 4.405 1.00 95.50 112 GLU A N 1
ATOM 873 C CA . GLU A 1 112 ? -6.733 -13.945 4.544 1.00 95.50 112 GLU A CA 1
ATOM 874 C C . GLU A 1 112 ? -7.500 -14.142 3.235 1.00 95.50 112 GLU A C 1
ATOM 876 O O . GLU A 1 112 ? -7.635 -13.221 2.427 1.00 95.50 112 GLU A O 1
ATOM 881 N N . ARG A 1 113 ? -8.037 -15.346 3.020 1.00 95.25 113 ARG A N 1
ATOM 882 C CA . ARG A 1 113 ? -8.982 -15.604 1.929 1.00 95.25 113 ARG A CA 1
ATOM 883 C C . ARG A 1 113 ? -10.402 -15.640 2.477 1.00 95.25 113 ARG A C 1
ATOM 885 O O . ARG A 1 113 ? -10.716 -16.508 3.282 1.00 95.25 113 ARG A O 1
ATOM 892 N N . ARG A 1 114 ? -11.266 -14.747 1.990 1.00 92.62 114 ARG A N 1
ATOM 893 C CA . ARG A 1 114 ? -12.706 -14.721 2.293 1.00 92.62 114 ARG A CA 1
ATOM 894 C C . ARG A 1 114 ? -13.494 -14.724 0.991 1.00 92.62 114 ARG A C 1
ATOM 896 O O . ARG A 1 114 ? -13.228 -13.899 0.124 1.00 92.62 114 ARG A O 1
ATOM 903 N N . ALA A 1 115 ? -14.404 -15.688 0.828 1.00 91.00 115 ALA A N 1
ATOM 904 C CA . ALA A 1 115 ? -15.187 -15.878 -0.402 1.00 91.00 115 ALA A CA 1
ATOM 905 C C . ALA A 1 115 ? -14.332 -15.846 -1.696 1.00 91.00 115 ALA A C 1
ATOM 907 O O . ALA A 1 115 ? -14.713 -15.261 -2.702 1.00 91.00 115 ALA A O 1
ATOM 908 N N . GLY A 1 116 ? -13.126 -16.429 -1.653 1.00 91.69 116 GLY A N 1
ATOM 909 C CA . GLY A 1 116 ? -12.186 -16.447 -2.784 1.00 91.69 116 GLY A CA 1
ATOM 910 C C . GLY A 1 116 ? -11.345 -15.175 -2.975 1.00 91.69 116 GLY A C 1
ATOM 911 O O . GLY A 1 116 ? -10.385 -15.202 -3.744 1.00 91.69 116 GLY A O 1
ATOM 912 N N . VAL A 1 117 ? -11.620 -14.095 -2.239 1.00 93.62 117 VAL A N 1
ATOM 913 C CA . VAL A 1 117 ? -10.906 -12.812 -2.328 1.00 93.62 117 VAL A CA 1
ATOM 914 C C . VAL A 1 117 ? -9.850 -12.699 -1.228 1.00 93.62 117 VAL A C 1
ATOM 916 O O . VAL A 1 117 ? -10.077 -13.091 -0.084 1.00 93.62 117 VAL A O 1
ATOM 919 N N . GLN A 1 118 ? -8.676 -12.159 -1.573 1.00 95.62 118 GLN A N 1
ATOM 920 C CA . GLN A 1 118 ? -7.639 -11.825 -0.595 1.00 95.62 118 GLN A CA 1
ATOM 921 C C . GLN A 1 118 ? -7.964 -10.507 0.110 1.00 95.62 118 GLN A C 1
ATOM 923 O O . GLN A 1 118 ? -8.100 -9.469 -0.545 1.00 95.62 118 GLN A O 1
ATOM 928 N N . VAL A 1 119 ? -8.037 -10.549 1.437 1.00 97.06 119 VAL A N 1
ATOM 929 C CA . VAL A 1 119 ? -8.394 -9.406 2.280 1.00 97.06 119 VAL A CA 1
ATOM 930 C C . VAL A 1 119 ? -7.398 -9.221 3.420 1.00 97.06 119 VAL A C 1
ATOM 932 O O . VAL A 1 119 ? -6.805 -10.177 3.918 1.00 97.06 119 VAL A O 1
ATOM 935 N N . PHE A 1 120 ? -7.222 -7.973 3.833 1.00 97.06 120 PHE A N 1
ATOM 936 C CA . PHE A 1 120 ? -6.438 -7.583 5.000 1.00 97.06 120 PHE A CA 1
ATOM 937 C C . PHE A 1 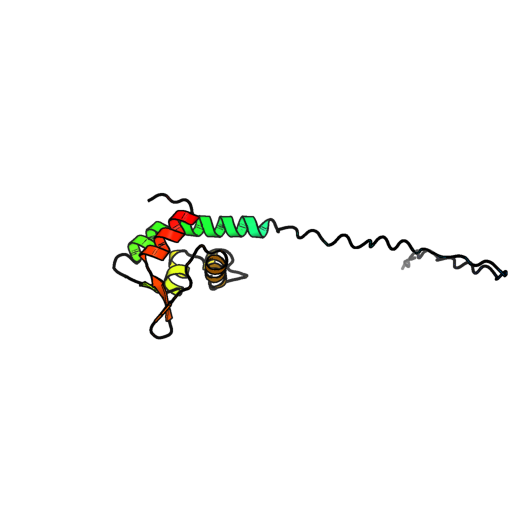120 ? -7.374 -7.062 6.088 1.00 97.06 120 PHE A C 1
ATOM 939 O O . PHE A 1 120 ? -8.351 -6.382 5.771 1.00 97.06 120 PHE A O 1
ATOM 946 N N . GLY A 1 121 ? -7.063 -7.327 7.358 1.00 96.56 121 GLY A N 1
ATOM 947 C CA . GLY A 1 121 ? -7.683 -6.598 8.466 1.00 96.56 121 GLY A CA 1
ATOM 948 C C . GLY A 1 121 ? -7.320 -5.118 8.364 1.00 96.56 121 GLY A C 1
ATOM 949 O O . GLY A 1 121 ? -6.143 -4.786 8.196 1.00 96.56 121 GLY A O 1
ATOM 950 N N . ARG A 1 122 ? -8.319 -4.231 8.404 1.00 95.88 122 ARG A N 1
ATOM 951 C CA . ARG A 1 122 ? -8.122 -2.799 8.144 1.00 95.88 122 ARG A CA 1
ATOM 952 C C . ARG A 1 122 ? -7.135 -2.166 9.123 1.00 95.88 122 ARG A C 1
ATOM 954 O O . ARG A 1 122 ? -6.206 -1.479 8.700 1.00 95.88 122 ARG A O 1
ATOM 961 N N . ASP A 1 123 ? -7.330 -2.393 10.414 1.00 95.31 123 ASP A N 1
ATOM 962 C CA . ASP A 1 123 ? -6.557 -1.701 11.447 1.00 95.31 123 ASP A CA 1
ATOM 963 C C . ASP A 1 123 ? -5.090 -2.142 11.452 1.00 95.31 123 ASP A C 1
ATOM 965 O O . ASP A 1 123 ? -4.187 -1.302 11.494 1.00 95.31 123 ASP A O 1
ATOM 969 N N . ASP A 1 124 ? -4.839 -3.445 11.302 1.00 95.38 124 ASP A N 1
ATOM 970 C CA . ASP A 1 124 ? -3.487 -4.000 11.188 1.00 95.38 124 ASP A CA 1
ATOM 971 C C . ASP A 1 124 ? -2.770 -3.524 9.922 1.00 95.38 124 ASP A C 1
ATOM 973 O O . ASP A 1 124 ? -1.574 -3.209 9.962 1.00 95.38 124 ASP A O 1
ATOM 977 N N . LEU A 1 125 ? -3.499 -3.429 8.804 1.00 96.19 125 LEU A N 1
ATOM 978 C CA . LEU A 1 125 ? -2.996 -2.892 7.543 1.00 96.19 125 LEU A CA 1
ATOM 979 C C . LEU A 1 125 ? -2.539 -1.439 7.720 1.00 96.19 125 LEU A C 1
ATOM 981 O O . LEU A 1 125 ? -1.394 -1.106 7.406 1.00 96.19 125 LEU A O 1
ATOM 985 N N . LEU A 1 126 ? -3.414 -0.580 8.245 1.00 96.19 126 LEU A N 1
ATOM 986 C CA . LEU A 1 126 ? -3.130 0.842 8.439 1.00 96.19 126 LEU A CA 1
ATOM 987 C C . LEU A 1 126 ? -1.989 1.059 9.429 1.00 96.19 126 LEU A C 1
ATOM 989 O O . LEU A 1 126 ? -1.064 1.824 9.147 1.00 96.19 126 LEU A O 1
ATOM 993 N N . ARG A 1 127 ? -2.015 0.354 10.565 1.00 95.81 127 ARG A N 1
ATOM 994 C CA . ARG A 1 127 ? -0.968 0.428 11.589 1.00 95.81 127 ARG A CA 1
ATOM 995 C C . ARG A 1 127 ? 0.397 0.072 11.009 1.00 95.81 127 ARG A C 1
ATOM 997 O O . ARG A 1 127 ? 1.357 0.818 11.208 1.00 95.81 127 ARG A O 1
ATOM 1004 N N . SER A 1 128 ? 0.479 -1.032 10.274 1.00 96.19 128 SER A N 1
ATOM 1005 C CA . SER A 1 128 ? 1.743 -1.511 9.712 1.00 96.19 128 SER A CA 1
ATOM 1006 C C . SER A 1 128 ? 2.275 -0.589 8.611 1.00 96.19 128 SER A C 1
ATOM 1008 O O . SER A 1 128 ? 3.464 -0.263 8.592 1.00 96.19 128 SER A O 1
ATOM 1010 N N . LEU A 1 129 ? 1.396 -0.086 7.734 1.00 96.31 129 LEU A N 1
ATOM 1011 C CA . LEU A 1 129 ? 1.772 0.862 6.682 1.00 96.31 129 LEU A CA 1
ATOM 1012 C C . LEU A 1 129 ? 2.261 2.201 7.247 1.00 96.31 129 LEU A C 1
ATOM 1014 O O . LEU A 1 129 ? 3.301 2.694 6.807 1.00 96.31 129 LEU A O 1
ATOM 1018 N N . LYS A 1 130 ? 1.562 2.765 8.242 1.00 95.25 130 LYS A N 1
ATOM 1019 C CA . LYS A 1 130 ? 1.975 3.998 8.932 1.00 95.25 130 LYS A CA 1
ATOM 1020 C C . LYS A 1 130 ? 3.336 3.845 9.596 1.00 95.25 130 LYS A C 1
ATOM 1022 O O . LYS A 1 130 ? 4.230 4.659 9.354 1.00 95.25 130 LYS A O 1
ATOM 1027 N N . ALA A 1 131 ? 3.513 2.768 10.365 1.00 95.44 131 ALA A N 1
ATOM 1028 C CA . ALA A 1 131 ? 4.767 2.472 11.050 1.00 95.44 131 ALA A CA 1
ATOM 1029 C C . ALA A 1 131 ? 5.937 2.360 10.061 1.00 95.44 131 ALA A C 1
ATOM 1031 O O . ALA A 1 131 ? 6.991 2.960 10.258 1.00 95.44 131 ALA A O 1
ATOM 1032 N N . TRP A 1 132 ? 5.740 1.653 8.948 1.00 95.62 132 TRP A N 1
ATOM 1033 C CA . TRP A 1 132 ? 6.792 1.454 7.954 1.00 95.62 132 TRP A CA 1
ATOM 1034 C C . TRP A 1 132 ? 7.119 2.709 7.129 1.00 95.62 132 TRP A C 1
ATOM 1036 O O . TRP A 1 132 ? 8.286 2.970 6.792 1.00 95.62 132 TRP A O 1
ATOM 1046 N N . ALA A 1 133 ? 6.094 3.494 6.794 1.00 93.88 133 ALA A N 1
ATOM 1047 C CA . ALA A 1 133 ? 6.239 4.751 6.071 1.00 93.88 133 ALA A CA 1
ATOM 1048 C C . ALA A 1 133 ? 6.778 5.888 6.960 1.00 93.88 133 ALA A C 1
ATOM 1050 O O . ALA A 1 133 ? 7.288 6.882 6.429 1.00 93.88 133 ALA A O 1
ATOM 1051 N N . GLY A 1 134 ? 6.724 5.733 8.285 1.00 92.88 134 GLY A N 1
ATOM 1052 C CA . GLY A 1 134 ? 7.088 6.773 9.246 1.00 92.88 134 GLY A CA 1
ATOM 1053 C C . GLY A 1 134 ? 6.076 7.918 9.275 1.00 92.88 134 GLY A C 1
ATOM 1054 O O . GLY A 1 134 ? 6.462 9.062 9.490 1.00 92.88 134 GLY A O 1
ATOM 1055 N N . VAL A 1 135 ? 4.804 7.626 8.990 1.00 86.00 135 VAL A N 1
ATOM 1056 C CA . VAL A 1 135 ? 3.705 8.586 9.134 1.00 86.00 135 VAL A CA 1
ATOM 1057 C C . VAL A 1 135 ? 3.158 8.380 10.540 1.00 86.00 135 VAL A C 1
ATOM 1059 O O . VAL A 1 135 ? 2.500 7.374 10.804 1.00 86.00 135 VAL A O 1
ATOM 1062 N N . ALA A 1 136 ? 3.537 9.262 11.466 1.00 69.50 136 ALA A N 1
ATOM 1063 C CA . ALA A 1 136 ? 3.029 9.221 12.833 1.00 69.50 136 ALA A CA 1
ATOM 1064 C C . ALA A 1 136 ? 1.501 9.405 12.847 1.00 69.50 136 ALA A C 1
ATOM 1066 O O . ALA A 1 136 ? 0.932 9.985 11.920 1.00 69.50 136 ALA A O 1
ATOM 1067 N N . LYS A 1 137 ? 0.869 8.824 13.870 1.00 57.19 137 LYS A N 1
ATOM 1068 C CA . LYS A 1 137 ? -0.578 8.830 14.096 1.00 57.19 137 LYS A CA 1
ATOM 1069 C C . LYS A 1 137 ? -1.089 10.235 14.389 1.00 57.19 137 LYS A C 1
ATOM 1071 O O . LYS A 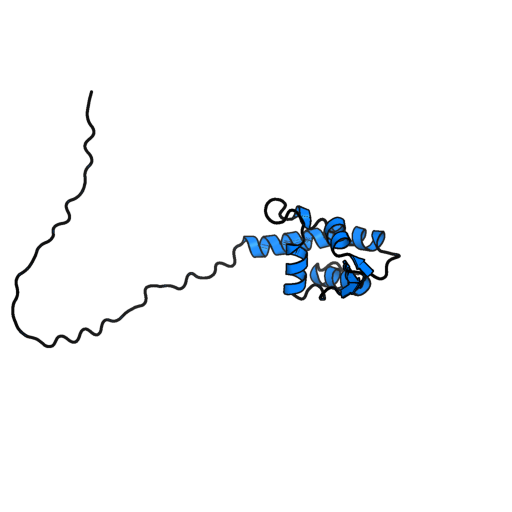1 137 ? -0.386 10.947 15.138 1.00 57.19 137 LYS A O 1
#

Organism: NCBI:txid1437608